Protein AF-A0A7V9B3R9-F1 (afdb_monomer_lite)

Structure (mmCIF, N/CA/C/O backbone):
data_AF-A0A7V9B3R9-F1
#
_entry.id   AF-A0A7V9B3R9-F1
#
loop_
_atom_site.group_PDB
_atom_site.id
_atom_site.type_symbol
_atom_site.label_atom_id
_atom_site.label_alt_id
_atom_site.label_comp_id
_atom_site.label_asym_id
_atom_site.label_entity_id
_atom_site.label_seq_id
_atom_site.pdbx_PDB_ins_code
_atom_site.Cartn_x
_atom_site.Cartn_y
_atom_site.Cartn_z
_atom_site.occupancy
_atom_site.B_iso_or_equiv
_atom_site.auth_seq_id
_atom_site.auth_comp_id
_atom_site.auth_asym_id
_atom_site.auth_atom_id
_atom_site.pdbx_PDB_model_num
ATOM 1 N N . MET A 1 1 ? -3.502 12.684 9.819 1.00 47.72 1 MET A N 1
ATOM 2 C CA . MET A 1 1 ? -2.408 13.347 10.569 1.00 47.72 1 MET A CA 1
ATOM 3 C C . MET A 1 1 ? -1.137 12.644 10.124 1.00 47.72 1 MET A C 1
ATOM 5 O O . MET A 1 1 ? -1.211 11.436 9.982 1.00 47.72 1 MET A O 1
ATOM 9 N N . ALA A 1 2 ? -0.052 13.354 9.804 1.00 56.66 2 ALA A N 1
ATOM 10 C CA . ALA A 1 2 ? 1.151 12.732 9.232 1.00 56.66 2 ALA A CA 1
ATOM 11 C C . ALA A 1 2 ? 1.818 11.740 10.208 1.00 56.66 2 ALA A C 1
ATOM 13 O O . ALA A 1 2 ? 1.675 11.899 11.423 1.00 56.66 2 ALA A O 1
ATOM 14 N N . LEU A 1 3 ? 2.555 10.756 9.675 1.00 61.78 3 LEU A N 1
ATOM 15 C CA . LEU A 1 3 ? 3.349 9.799 10.460 1.00 61.78 3 LEU A CA 1
ATOM 16 C C . LEU A 1 3 ? 4.265 10.516 11.476 1.00 61.78 3 LEU A C 1
ATOM 18 O O . LEU A 1 3 ? 4.747 11.621 11.187 1.00 61.78 3 LEU A O 1
ATOM 22 N N . PRO A 1 4 ? 4.566 9.892 12.635 1.00 78.06 4 PRO A N 1
ATOM 23 C CA . PRO A 1 4 ? 5.594 10.384 13.546 1.00 78.06 4 PRO A CA 1
ATOM 24 C C . PRO A 1 4 ? 6.910 10.659 12.805 1.00 78.06 4 PRO A C 1
ATOM 26 O O . PRO A 1 4 ? 7.297 9.935 11.888 1.00 78.06 4 PRO A O 1
ATOM 29 N N . LEU A 1 5 ? 7.614 11.724 13.197 1.00 68.38 5 LEU A N 1
ATOM 30 C CA . LEU A 1 5 ? 8.756 12.247 12.437 1.00 68.38 5 LEU A CA 1
ATOM 31 C C . LEU A 1 5 ? 9.911 11.235 12.289 1.00 68.38 5 LEU A C 1
ATOM 33 O O . LEU A 1 5 ? 10.641 11.270 11.298 1.00 68.38 5 LEU A O 1
ATOM 37 N N . ASP A 1 6 ? 10.072 10.342 13.266 1.00 67.81 6 ASP A N 1
ATOM 38 C CA . ASP A 1 6 ? 11.090 9.289 13.255 1.00 67.81 6 ASP A CA 1
ATOM 39 C C . ASP A 1 6 ? 10.732 8.157 12.280 1.00 67.81 6 ASP A C 1
ATOM 41 O O . ASP A 1 6 ? 11.595 7.708 11.520 1.00 67.81 6 ASP A O 1
ATOM 45 N N . ASP A 1 7 ? 9.452 7.785 12.202 1.00 68.94 7 ASP A N 1
ATOM 46 C CA . ASP A 1 7 ? 8.945 6.803 11.238 1.00 68.94 7 ASP A CA 1
ATOM 47 C C . ASP A 1 7 ? 9.015 7.354 9.813 1.00 68.94 7 ASP A C 1
ATOM 49 O O . ASP A 1 7 ? 9.443 6.657 8.892 1.00 68.94 7 ASP A O 1
ATOM 53 N N . LEU A 1 8 ? 8.702 8.643 9.638 1.00 68.00 8 LE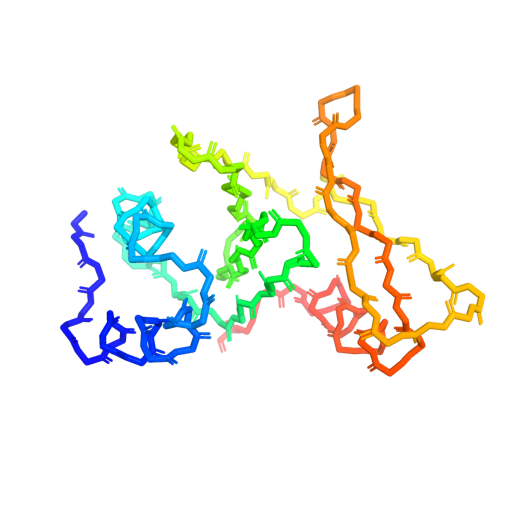U A N 1
ATOM 54 C CA . LEU A 1 8 ? 8.859 9.336 8.362 1.00 68.00 8 LEU A CA 1
ATOM 55 C C . LEU A 1 8 ? 10.324 9.348 7.906 1.00 68.00 8 LEU A C 1
ATOM 57 O O . LEU A 1 8 ? 10.609 9.084 6.743 1.00 68.00 8 LEU A O 1
ATOM 61 N N . ARG A 1 9 ? 11.279 9.607 8.805 1.00 64.94 9 ARG A N 1
ATOM 62 C CA . ARG A 1 9 ? 12.712 9.568 8.464 1.00 64.94 9 ARG A CA 1
ATOM 63 C C . ARG A 1 9 ? 13.190 8.165 8.115 1.00 64.94 9 ARG A C 1
ATOM 65 O O . ARG A 1 9 ? 13.978 8.019 7.183 1.00 64.94 9 ARG A O 1
ATOM 72 N N . ALA A 1 10 ? 12.727 7.142 8.829 1.00 67.50 10 ALA A N 1
ATOM 73 C CA . ALA A 1 10 ? 13.046 5.751 8.518 1.00 67.50 10 ALA A CA 1
ATOM 74 C C . ALA A 1 10 ? 12.458 5.322 7.164 1.00 67.50 10 ALA A C 1
ATOM 76 O O . ALA A 1 10 ? 13.112 4.606 6.400 1.00 67.50 10 ALA A O 1
ATOM 77 N N . LEU A 1 11 ? 11.251 5.799 6.852 1.00 63.25 11 LEU A N 1
ATOM 78 C CA . LEU A 1 11 ? 10.587 5.609 5.570 1.00 63.25 11 LEU A CA 1
ATOM 79 C C . LEU A 1 11 ? 11.364 6.293 4.440 1.00 63.25 11 LEU A C 1
ATOM 81 O O . LEU A 1 11 ? 11.744 5.633 3.478 1.00 63.25 11 LEU A O 1
ATOM 85 N N . VAL A 1 12 ? 11.692 7.577 4.595 1.00 63.16 12 VAL A N 1
ATOM 86 C CA . VAL A 1 12 ? 12.501 8.341 3.634 1.00 63.16 12 VAL A CA 1
ATOM 87 C C . VAL A 1 12 ? 13.870 7.692 3.428 1.00 63.16 12 VAL A C 1
ATOM 89 O O . VAL A 1 12 ? 14.294 7.519 2.295 1.00 63.16 12 VAL A O 1
ATOM 92 N N . ALA A 1 13 ? 14.550 7.240 4.484 1.00 59.72 13 ALA A N 1
ATOM 93 C CA . ALA A 1 13 ? 15.847 6.572 4.357 1.00 59.72 13 ALA A CA 1
ATOM 94 C C . ALA A 1 13 ? 15.765 5.238 3.590 1.00 59.72 13 ALA A C 1
ATOM 96 O O . ALA A 1 13 ? 16.684 4.903 2.842 1.00 59.72 13 ALA A O 1
ATOM 97 N N . ARG A 1 14 ? 14.665 4.486 3.739 1.00 62.22 14 ARG A N 1
ATOM 98 C CA . ARG A 1 14 ? 14.394 3.265 2.958 1.00 62.22 14 ARG A CA 1
ATOM 99 C C . ARG A 1 14 ? 14.023 3.567 1.505 1.00 62.22 14 ARG A C 1
ATOM 101 O O . ARG A 1 14 ? 14.374 2.791 0.621 1.00 62.22 14 ARG A O 1
ATOM 108 N N . LEU A 1 15 ? 13.347 4.689 1.270 1.00 60.94 15 LEU A N 1
ATOM 109 C CA . LEU A 1 15 ? 12.910 5.152 -0.048 1.00 60.94 15 LEU A CA 1
ATOM 110 C C . LEU A 1 15 ? 13.948 6.028 -0.766 1.00 60.94 15 LEU A C 1
ATOM 112 O O . LEU A 1 15 ? 13.758 6.336 -1.937 1.00 60.94 15 LEU A O 1
ATOM 116 N N . ALA A 1 16 ? 15.057 6.396 -0.119 1.00 49.81 16 ALA A N 1
ATOM 117 C CA . ALA A 1 16 ? 16.055 7.338 -0.633 1.00 49.81 16 ALA A CA 1
ATOM 118 C C . ALA A 1 16 ? 16.652 6.996 -2.019 1.00 49.81 16 ALA A C 1
ATOM 120 O O . ALA A 1 16 ? 16.998 7.926 -2.746 1.00 49.81 16 ALA A O 1
ATOM 121 N N . PRO A 1 17 ? 16.754 5.725 -2.463 1.00 56.84 17 PRO A N 1
ATOM 122 C CA . PRO A 1 17 ? 17.145 5.440 -3.844 1.00 56.84 17 PRO A CA 1
ATOM 123 C C . PRO A 1 17 ? 16.024 5.664 -4.879 1.00 56.84 17 PRO A C 1
ATOM 125 O O . PRO A 1 17 ? 16.315 5.617 -6.071 1.00 56.84 17 PRO A O 1
ATOM 128 N N . LYS A 1 18 ? 14.755 5.831 -4.461 1.00 57.69 18 LYS A N 1
ATOM 129 C CA . LYS A 1 18 ? 13.566 5.702 -5.329 1.00 57.69 18 LYS A CA 1
ATOM 130 C C . LYS A 1 18 ? 12.410 6.699 -5.124 1.00 57.69 18 LYS A C 1
ATOM 132 O O . LYS A 1 18 ? 11.529 6.715 -5.973 1.00 57.69 18 LYS A O 1
ATOM 137 N N . GLY A 1 19 ? 12.412 7.577 -4.114 1.00 55.91 19 GLY A N 1
ATOM 138 C CA . GLY A 1 19 ? 11.569 8.784 -4.149 1.00 55.91 19 GLY A CA 1
ATOM 139 C C . GLY A 1 19 ? 11.014 9.295 -2.817 1.00 55.91 19 GLY A C 1
ATOM 140 O O . GLY A 1 19 ? 10.165 8.659 -2.196 1.00 55.91 19 GLY A O 1
ATOM 141 N N . ASP A 1 20 ? 11.390 10.529 -2.468 1.00 66.38 20 ASP A N 1
ATOM 142 C CA . ASP A 1 20 ? 10.864 11.291 -1.322 1.00 66.38 20 ASP A CA 1
ATOM 143 C C . ASP A 1 20 ? 9.340 11.518 -1.399 1.00 66.38 20 ASP A C 1
ATOM 145 O O . ASP A 1 20 ? 8.648 11.506 -0.385 1.00 66.38 20 ASP A O 1
ATOM 149 N N . ARG A 1 21 ? 8.782 11.643 -2.611 1.00 76.94 21 ARG A N 1
ATOM 150 C CA . ARG A 1 21 ? 7.344 11.902 -2.817 1.00 76.94 21 ARG A CA 1
ATOM 151 C C . ARG A 1 21 ? 6.440 10.743 -2.405 1.00 76.94 21 ARG A C 1
ATOM 153 O O . ARG A 1 21 ? 5.313 10.976 -1.978 1.00 76.94 21 ARG A O 1
ATOM 160 N N . ALA A 1 22 ? 6.916 9.504 -2.522 1.00 82.50 22 ALA A N 1
ATOM 161 C CA . ALA A 1 22 ? 6.135 8.346 -2.102 1.00 82.50 22 ALA A CA 1
ATOM 162 C C . ALA A 1 22 ? 6.025 8.277 -0.571 1.00 82.50 22 ALA A C 1
ATOM 164 O O . ALA A 1 22 ? 4.977 7.903 -0.049 1.00 82.50 22 ALA A O 1
ATOM 165 N N . ALA A 1 23 ? 7.067 8.711 0.151 1.00 83.19 23 ALA A N 1
ATOM 166 C CA . ALA A 1 23 ? 7.036 8.814 1.608 1.00 83.19 23 ALA A CA 1
ATOM 167 C C . ALA A 1 23 ? 5.948 9.793 2.072 1.00 83.19 23 ALA A C 1
ATOM 169 O O . ALA A 1 23 ? 5.162 9.472 2.965 1.00 83.19 23 ALA A O 1
ATOM 170 N N . ASP A 1 24 ? 5.868 10.955 1.418 1.00 86.00 24 ASP A N 1
ATOM 171 C CA . ASP A 1 24 ? 4.849 11.967 1.698 1.00 86.00 24 ASP A CA 1
ATOM 172 C C . ASP A 1 24 ? 3.438 11.445 1.398 1.00 86.00 24 ASP A C 1
ATOM 174 O O . ASP A 1 24 ? 2.525 11.630 2.204 1.00 86.00 24 ASP A O 1
ATOM 178 N N . ALA A 1 25 ? 3.258 10.745 0.272 1.00 89.62 25 ALA A N 1
ATOM 179 C CA . ALA A 1 25 ? 1.974 10.164 -0.112 1.00 89.62 25 ALA A CA 1
ATOM 180 C C . ALA A 1 25 ? 1.490 9.097 0.884 1.00 89.62 25 ALA A C 1
ATOM 182 O O . ALA A 1 25 ? 0.323 9.113 1.274 1.00 89.62 25 ALA A O 1
ATOM 183 N N . VAL A 1 26 ? 2.381 8.206 1.336 1.00 89.38 26 VAL A N 1
ATOM 184 C CA . VAL A 1 26 ? 2.066 7.221 2.385 1.00 89.38 26 VAL A CA 1
ATOM 185 C C . VAL A 1 26 ? 1.725 7.937 3.691 1.00 89.38 26 VAL A C 1
ATOM 187 O O . VAL A 1 26 ? 0.675 7.680 4.270 1.00 89.38 26 VAL A O 1
ATOM 190 N N . SER A 1 27 ? 2.563 8.880 4.128 1.00 88.88 27 SER A N 1
ATOM 191 C CA . SER A 1 27 ? 2.362 9.625 5.377 1.00 88.88 27 SER A CA 1
ATOM 192 C C . SER A 1 27 ? 1.037 10.394 5.409 1.00 88.88 27 SER A C 1
ATOM 194 O O . SER A 1 27 ? 0.381 10.463 6.447 1.00 88.88 27 SER A O 1
ATOM 196 N N . ALA A 1 28 ? 0.612 10.945 4.271 1.00 90.38 28 ALA A N 1
ATOM 197 C CA . ALA A 1 28 ? -0.665 11.640 4.148 1.00 90.38 28 ALA A CA 1
ATOM 198 C C . ALA A 1 28 ? -1.884 10.699 4.191 1.00 90.38 28 ALA A C 1
ATOM 200 O O . ALA A 1 28 ? -2.974 11.148 4.550 1.00 90.38 28 ALA 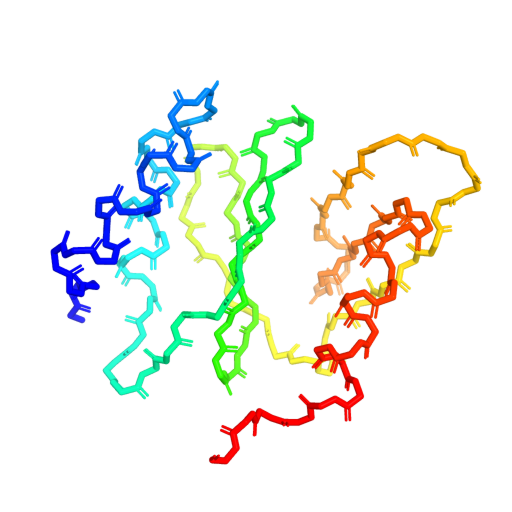A O 1
ATOM 201 N N . ALA A 1 29 ? -1.712 9.429 3.816 1.00 92.31 29 ALA A N 1
ATOM 202 C CA . ALA A 1 29 ? -2.790 8.449 3.689 1.00 92.31 29 ALA A CA 1
ATOM 203 C C . ALA A 1 29 ? -2.945 7.505 4.891 1.00 92.31 29 ALA A C 1
ATOM 205 O O . ALA A 1 29 ? -3.995 6.873 5.026 1.00 92.31 29 ALA A O 1
ATOM 206 N N . VAL A 1 30 ? -1.935 7.409 5.759 1.00 91.75 30 VAL A N 1
ATOM 207 C CA . VAL A 1 30 ? -2.053 6.702 7.041 1.00 91.75 30 VAL A CA 1
ATOM 208 C C . VAL A 1 30 ? -3.013 7.472 7.953 1.00 91.75 30 VAL A C 1
ATOM 210 O O . VAL A 1 30 ? -2.868 8.677 8.190 1.00 91.75 30 VAL A O 1
ATOM 213 N N . GLU A 1 31 ? -4.042 6.780 8.431 1.00 90.12 31 GLU A N 1
ATOM 214 C CA . GLU A 1 31 ? -5.068 7.340 9.302 1.00 90.12 31 GLU A CA 1
ATOM 215 C C . GLU A 1 31 ? -4.615 7.414 10.765 1.00 90.12 31 GLU A C 1
ATOM 217 O O . GLU A 1 31 ? -3.614 6.841 11.190 1.00 90.12 31 GLU A O 1
ATOM 222 N N . GLU A 1 32 ? -5.370 8.148 11.579 1.00 87.44 32 GLU A N 1
ATOM 223 C CA . GLU A 1 32 ? -5.084 8.228 13.007 1.00 87.44 32 GLU A CA 1
ATOM 224 C C . GLU A 1 32 ? -5.249 6.855 13.687 1.00 87.44 32 GLU A C 1
ATOM 226 O O . GLU A 1 32 ? -6.259 6.157 13.524 1.00 87.44 32 GLU A O 1
ATOM 231 N N . GLY A 1 33 ? -4.224 6.464 14.449 1.00 87.75 33 GLY A N 1
ATOM 232 C CA . GLY A 1 33 ? -4.145 5.160 15.108 1.00 87.75 33 GLY A CA 1
ATOM 233 C C . GLY A 1 33 ? -3.918 3.981 14.158 1.00 87.75 33 GLY A C 1
ATOM 234 O O . GLY A 1 33 ? -4.093 2.845 14.589 1.00 87.75 33 GLY A O 1
ATOM 235 N N . GLU A 1 34 ? -3.611 4.232 12.885 1.00 88.12 34 GLU A N 1
ATOM 236 C CA . GLU A 1 34 ? -3.148 3.218 11.937 1.00 88.12 34 GLU A CA 1
ATOM 237 C C . GLU A 1 34 ? -1.616 3.110 12.029 1.00 88.12 34 GLU A C 1
ATOM 239 O O . GLU A 1 34 ? -0.904 4.116 12.036 1.00 88.12 34 GLU A O 1
ATOM 244 N N . GLU A 1 35 ? -1.107 1.887 12.143 1.00 87.31 35 GLU A N 1
ATOM 245 C CA . GLU A 1 35 ? 0.313 1.592 12.338 1.00 87.31 35 GLU A CA 1
ATOM 246 C C . GLU A 1 35 ? 0.932 1.101 11.028 1.00 87.31 35 GLU A C 1
ATOM 248 O O . GLU A 1 35 ? 0.480 0.114 10.450 1.00 87.31 35 GLU A O 1
ATOM 253 N N . LEU A 1 36 ? 1.997 1.757 10.559 1.00 87.75 36 LEU A N 1
ATOM 254 C CA . LEU A 1 36 ? 2.765 1.303 9.400 1.00 87.75 36 LEU A CA 1
ATOM 255 C C . LEU A 1 36 ? 3.712 0.160 9.800 1.00 87.75 36 LEU A C 1
ATOM 257 O O . LEU A 1 36 ? 4.554 0.335 10.677 1.00 87.75 36 LEU A O 1
ATOM 261 N N . ARG A 1 37 ? 3.623 -0.990 9.123 1.00 85.81 37 ARG A N 1
ATOM 262 C CA . ARG A 1 37 ? 4.341 -2.222 9.504 1.00 85.81 37 ARG A CA 1
ATOM 263 C C . ARG A 1 37 ? 5.455 -2.619 8.557 1.00 85.81 37 ARG A C 1
ATOM 265 O O . ARG A 1 37 ? 6.527 -3.025 8.995 1.00 85.81 37 ARG A O 1
ATOM 272 N N . GLU A 1 38 ? 5.203 -2.525 7.260 1.00 85.25 38 GLU A N 1
ATOM 273 C CA . GLU A 1 38 ? 6.144 -2.958 6.228 1.00 85.25 38 GLU A CA 1
ATOM 274 C C . GLU A 1 38 ? 6.007 -2.047 5.012 1.00 85.25 38 GLU A C 1
ATOM 276 O O . GLU A 1 38 ? 4.918 -1.560 4.708 1.00 85.25 38 GLU A O 1
ATOM 281 N N . VAL A 1 39 ? 7.109 -1.825 4.300 1.00 86.75 39 VAL A N 1
ATOM 282 C CA . VAL A 1 39 ? 7.101 -1.078 3.042 1.00 86.75 39 VAL A CA 1
ATOM 283 C C . VAL A 1 39 ? 7.917 -1.831 2.014 1.00 86.75 39 VAL A C 1
ATOM 285 O O . VAL A 1 39 ? 9.097 -2.116 2.222 1.00 86.75 39 VAL A O 1
ATOM 288 N N . LEU A 1 40 ? 7.278 -2.124 0.890 1.00 85.38 40 LEU A N 1
ATOM 289 C CA . LEU A 1 40 ? 7.907 -2.687 -0.288 1.00 85.38 40 LEU A CA 1
ATOM 290 C C . LEU A 1 40 ? 8.024 -1.623 -1.366 1.00 85.38 40 LEU A C 1
ATOM 292 O O . LEU A 1 40 ? 7.155 -0.767 -1.518 1.00 85.38 40 LEU A O 1
ATOM 296 N N . VAL A 1 41 ? 9.114 -1.712 -2.116 1.00 83.88 41 VAL A N 1
ATOM 297 C CA . VAL A 1 41 ? 9.388 -0.832 -3.242 1.00 83.88 41 VAL A CA 1
ATOM 298 C C . VAL A 1 41 ? 9.687 -1.702 -4.443 1.00 83.88 41 VAL A C 1
ATOM 300 O O . VAL A 1 41 ? 10.580 -2.553 -4.399 1.00 83.88 41 VAL A O 1
ATOM 303 N N . ASP A 1 42 ? 8.934 -1.466 -5.498 1.00 78.62 42 ASP A N 1
ATOM 304 C CA . ASP A 1 42 ? 9.077 -2.104 -6.790 1.00 78.62 42 ASP A CA 1
ATOM 305 C C . ASP A 1 42 ? 10.391 -1.677 -7.473 1.00 78.62 42 ASP A C 1
ATOM 307 O O . ASP A 1 42 ? 11.005 -0.647 -7.147 1.00 78.62 42 ASP A O 1
ATOM 311 N N . VAL A 1 43 ? 10.856 -2.465 -8.442 1.00 72.38 43 VAL A N 1
ATOM 312 C CA . VAL A 1 43 ? 11.883 -2.062 -9.406 1.00 72.38 43 VAL A CA 1
ATOM 313 C C . VAL A 1 43 ? 11.524 -0.752 -10.102 1.00 72.38 43 VAL A C 1
ATOM 315 O O . VAL A 1 43 ? 12.403 0.113 -10.167 1.00 72.38 43 VAL A O 1
ATOM 318 N N . ASP A 1 44 ? 10.254 -0.562 -10.452 1.00 75.88 44 ASP A N 1
ATOM 319 C CA . ASP A 1 44 ? 9.757 0.620 -11.166 1.00 75.88 44 ASP A CA 1
ATOM 320 C C . ASP A 1 44 ? 9.491 1.831 -10.251 1.00 75.88 44 ASP A C 1
ATOM 322 O O . ASP A 1 44 ? 9.160 2.921 -10.715 1.00 75.88 44 ASP A O 1
ATOM 326 N N . GLY A 1 45 ? 9.721 1.678 -8.941 1.00 78.06 45 GLY A N 1
ATOM 327 C CA . GLY A 1 45 ? 9.569 2.749 -7.952 1.00 78.06 45 GLY A CA 1
ATOM 328 C C . GLY A 1 45 ? 8.156 2.885 -7.388 1.00 78.06 45 GLY A C 1
ATOM 329 O O . GLY A 1 45 ? 7.915 3.775 -6.575 1.00 78.06 45 GLY A O 1
ATOM 330 N N . GLU A 1 46 ? 7.245 1.992 -7.770 1.00 85.69 46 GLU A N 1
ATOM 331 C CA . GLU A 1 46 ? 5.956 1.815 -7.106 1.00 85.69 46 GLU A CA 1
ATOM 332 C C . GLU A 1 46 ? 6.171 1.386 -5.649 1.00 85.69 46 GLU A C 1
ATOM 334 O O . GLU A 1 46 ? 7.075 0.611 -5.329 1.00 85.69 46 GLU A O 1
ATOM 339 N N . VAL A 1 47 ? 5.362 1.921 -4.737 1.00 89.19 47 VAL A N 1
ATOM 340 C CA . VAL A 1 47 ? 5.476 1.639 -3.303 1.00 89.19 47 VAL A CA 1
ATOM 341 C C . VAL A 1 47 ? 4.217 0.947 -2.815 1.00 89.19 47 VAL A C 1
ATOM 343 O O . VAL A 1 47 ? 3.104 1.398 -3.079 1.00 89.19 47 VAL A O 1
ATOM 346 N N . VAL A 1 48 ? 4.399 -0.124 -2.046 1.00 90.56 48 VAL A N 1
ATOM 347 C CA . VAL A 1 48 ? 3.328 -0.772 -1.288 1.00 90.56 48 VAL A CA 1
ATOM 348 C C . VAL A 1 48 ? 3.657 -0.666 0.194 1.00 90.56 48 VAL A C 1
ATOM 350 O O . VAL A 1 48 ? 4.603 -1.286 0.674 1.00 90.56 48 VAL A O 1
ATOM 353 N N . ALA A 1 49 ? 2.872 0.113 0.926 1.00 91.12 49 ALA A N 1
ATOM 354 C CA . ALA A 1 49 ? 2.961 0.239 2.373 1.00 91.12 49 ALA A CA 1
ATOM 355 C C . ALA A 1 49 ? 1.865 -0.604 3.035 1.00 91.12 49 ALA A C 1
ATOM 357 O O . ALA A 1 49 ? 0.685 -0.433 2.747 1.00 91.12 49 ALA A O 1
ATOM 358 N N . PHE A 1 50 ? 2.244 -1.515 3.924 1.00 90.25 50 PHE A N 1
ATOM 359 C CA . PHE A 1 50 ? 1.321 -2.350 4.688 1.00 90.25 50 PHE A CA 1
ATOM 360 C C . PHE A 1 50 ? 1.149 -1.765 6.079 1.00 90.25 50 PHE A C 1
ATOM 362 O O . PHE A 1 50 ? 2.134 -1.573 6.797 1.00 90.25 50 PHE A O 1
ATOM 369 N N . THR A 1 51 ? -0.095 -1.510 6.461 1.00 90.62 51 THR A N 1
ATOM 370 C CA . THR A 1 51 ? -0.434 -1.028 7.798 1.00 90.62 51 THR A CA 1
ATOM 371 C C . THR A 1 51 ? -0.959 -2.161 8.676 1.00 90.62 51 THR A C 1
ATOM 373 O O . THR A 1 51 ? -0.735 -3.337 8.386 1.00 90.62 51 THR A O 1
ATOM 376 N N . ASP A 1 52 ? -1.635 -1.835 9.771 1.00 88.69 52 ASP A N 1
ATOM 377 C CA . ASP A 1 52 ? -2.464 -2.752 10.540 1.00 88.69 52 ASP A CA 1
ATOM 378 C C . ASP A 1 52 ? -3.892 -2.898 10.006 1.00 88.69 52 ASP A C 1
ATOM 380 O O . ASP A 1 52 ? -4.665 -3.699 10.522 1.00 88.69 52 ASP A O 1
ATOM 384 N N . ARG A 1 53 ? -4.280 -2.154 8.972 1.00 90.25 53 ARG A N 1
ATOM 385 C CA . ARG A 1 53 ? -5.670 -2.152 8.488 1.00 90.25 53 ARG A CA 1
ATOM 386 C C . ARG A 1 53 ? -5.793 -2.461 7.008 1.00 90.25 53 ARG A C 1
ATOM 388 O O . ARG A 1 53 ? -6.802 -3.029 6.591 1.00 90.25 53 ARG A O 1
ATOM 395 N N . ARG A 1 54 ? -4.810 -2.053 6.209 1.00 92.81 54 ARG A N 1
ATOM 396 C CA . ARG A 1 54 ? -4.864 -2.112 4.748 1.00 92.81 54 ARG A CA 1
ATOM 397 C C . ARG A 1 54 ? -3.471 -2.060 4.129 1.00 92.81 54 ARG A C 1
ATOM 399 O O . ARG A 1 54 ? -2.468 -1.815 4.797 1.00 92.81 54 ARG A O 1
ATOM 406 N N . ALA A 1 55 ? -3.414 -2.271 2.822 1.00 92.00 55 ALA A N 1
ATOM 407 C CA . ALA A 1 55 ? -2.272 -1.861 2.021 1.00 92.00 55 ALA A CA 1
ATOM 408 C C . ALA A 1 55 ? -2.547 -0.504 1.366 1.00 92.00 55 ALA A C 1
ATOM 410 O O . ALA A 1 55 ? -3.670 -0.211 0.954 1.00 92.00 55 ALA A O 1
ATOM 411 N N . LEU A 1 56 ? -1.509 0.311 1.252 1.00 94.19 56 LEU A N 1
ATOM 412 C CA . LEU A 1 56 ? -1.481 1.559 0.510 1.00 94.19 56 LEU A CA 1
ATOM 413 C C . LEU A 1 56 ? -0.558 1.361 -0.689 1.00 94.19 56 LEU A C 1
ATOM 415 O O . LEU A 1 56 ? 0.630 1.094 -0.519 1.00 94.19 56 LEU A O 1
ATOM 419 N N . PHE A 1 57 ? -1.102 1.489 -1.891 1.00 93.44 57 PHE A N 1
ATOM 420 C CA . PHE A 1 57 ? -0.338 1.479 -3.130 1.00 93.44 57 PHE A CA 1
ATOM 421 C C . PHE A 1 57 ? -0.078 2.910 -3.590 1.00 93.44 57 PHE A C 1
ATOM 423 O O . PHE A 1 57 ? -1.000 3.725 -3.630 1.00 93.44 57 PHE A O 1
ATOM 430 N N . VAL A 1 58 ? 1.162 3.215 -3.955 1.00 92.50 58 VAL A N 1
ATOM 431 C CA . VAL A 1 58 ? 1.571 4.518 -4.476 1.00 92.50 58 VAL A CA 1
ATOM 432 C C . VAL A 1 58 ? 2.300 4.297 -5.792 1.00 92.50 58 VAL A C 1
ATOM 434 O O . VAL A 1 58 ? 3.447 3.849 -5.808 1.00 92.50 58 VAL A O 1
ATOM 437 N N . ALA A 1 59 ? 1.631 4.631 -6.893 1.00 88.81 59 ALA A N 1
ATOM 438 C CA . ALA A 1 59 ? 2.286 4.716 -8.190 1.00 88.81 59 ALA A CA 1
ATOM 439 C C . ALA A 1 59 ? 3.211 5.950 -8.248 1.00 88.81 59 ALA A C 1
ATOM 441 O O . ALA A 1 59 ? 2.962 6.930 -7.533 1.00 88.81 59 ALA A O 1
ATOM 442 N N . PRO A 1 60 ? 4.252 5.948 -9.104 1.00 82.06 60 PRO A N 1
ATOM 443 C CA . PRO A 1 60 ? 5.100 7.109 -9.329 1.00 82.06 60 PRO A CA 1
ATOM 444 C C . PRO A 1 60 ? 4.278 8.383 -9.547 1.00 82.06 60 PRO A C 1
ATOM 446 O O . PRO A 1 60 ? 3.320 8.402 -10.323 1.00 82.06 60 PRO A O 1
ATOM 449 N N . ASP A 1 61 ? 4.634 9.437 -8.810 1.00 80.31 61 ASP A N 1
ATOM 450 C CA . ASP A 1 61 ? 3.990 10.758 -8.855 1.00 80.31 61 ASP A CA 1
ATOM 451 C C . ASP A 1 61 ? 2.457 10.757 -8.640 1.00 80.31 61 ASP A C 1
ATOM 453 O O . ASP A 1 61 ? 1.769 11.706 -9.020 1.00 80.31 61 ASP A O 1
ATOM 457 N N . SER A 1 62 ? 1.912 9.718 -8.000 1.00 86.12 62 SER A N 1
ATOM 458 C CA . SER A 1 62 ? 0.480 9.574 -7.718 1.00 86.12 62 SER A CA 1
ATOM 459 C C . SER A 1 62 ? 0.175 9.627 -6.219 1.00 86.12 62 SER A C 1
ATOM 461 O O . SER A 1 62 ? 1.043 9.417 -5.373 1.00 86.12 62 SER A O 1
ATOM 463 N N . ALA A 1 63 ? -1.082 9.917 -5.875 1.00 90.25 63 ALA A N 1
ATOM 464 C CA . ALA A 1 63 ? -1.560 9.798 -4.500 1.00 90.25 63 ALA A CA 1
ATOM 465 C C . ALA A 1 63 ? -1.653 8.322 -4.080 1.00 90.25 63 ALA A C 1
ATOM 467 O O . ALA A 1 63 ? -1.809 7.436 -4.921 1.00 90.25 63 ALA A O 1
ATOM 468 N N . ALA A 1 64 ? -1.601 8.067 -2.772 1.00 93.00 64 ALA A N 1
ATOM 469 C CA . ALA A 1 64 ? -1.773 6.723 -2.245 1.00 93.00 64 ALA A CA 1
ATOM 470 C C . ALA A 1 64 ? -3.220 6.233 -2.400 1.00 93.00 64 ALA A C 1
ATOM 472 O O . ALA A 1 64 ? -4.174 6.960 -2.115 1.00 93.00 64 ALA A O 1
ATOM 473 N N . GLN A 1 65 ? -3.372 4.973 -2.79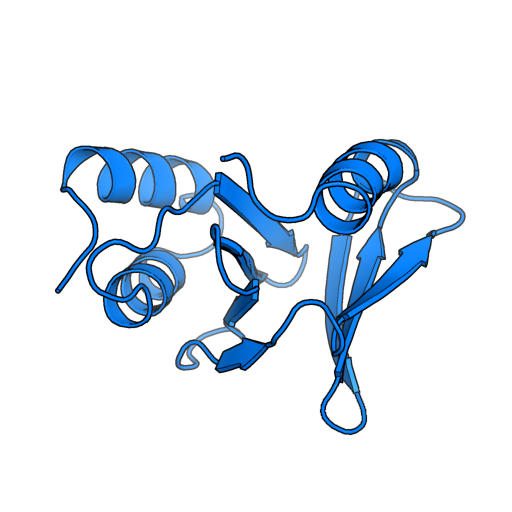9 1.00 95.25 65 GLN A N 1
ATOM 474 C CA . GLN A 1 65 ? -4.649 4.281 -2.910 1.00 95.25 65 GLN A CA 1
ATOM 475 C C . GLN A 1 65 ? -4.711 3.119 -1.914 1.00 95.25 65 GLN A C 1
ATOM 477 O O . GLN A 1 65 ? -3.811 2.284 -1.866 1.00 95.25 65 GLN A O 1
ATOM 482 N N . GLY A 1 66 ? -5.782 3.066 -1.118 1.00 94.25 66 GLY A N 1
ATOM 483 C CA . GLY A 1 66 ? -5.974 2.045 -0.087 1.00 94.25 66 GLY A CA 1
ATOM 484 C C . GLY A 1 66 ? -6.706 0.798 -0.580 1.00 94.25 66 GLY A C 1
ATOM 485 O O . GLY A 1 66 ? -7.695 0.898 -1.305 1.00 94.25 66 GLY A O 1
ATOM 486 N N . PHE A 1 67 ? -6.252 -0.369 -0.123 1.00 93.69 67 PHE A N 1
ATOM 487 C CA . PHE A 1 67 ? -6.822 -1.682 -0.422 1.00 93.69 67 PHE A CA 1
ATOM 488 C C . PHE A 1 67 ? -6.953 -2.512 0.855 1.00 93.69 67 PHE A C 1
ATOM 490 O O . PHE A 1 67 ? -5.965 -2.750 1.551 1.00 93.69 67 PHE A O 1
ATOM 497 N N . GLY A 1 68 ? -8.167 -2.984 1.149 1.00 91.75 68 GLY A N 1
ATOM 498 C CA . GLY A 1 68 ? -8.371 -4.006 2.177 1.00 91.75 68 GLY A CA 1
ATOM 499 C C . GLY A 1 68 ? -7.644 -5.301 1.809 1.00 91.75 68 GLY A C 1
ATOM 500 O O . GLY A 1 68 ? -7.444 -5.586 0.627 1.00 91.75 68 GLY A O 1
ATOM 501 N N . TYR A 1 69 ? -7.240 -6.091 2.806 1.00 88.38 69 TYR A N 1
ATOM 502 C CA . TYR A 1 69 ? -6.477 -7.326 2.570 1.00 88.38 69 TYR A CA 1
ATOM 503 C C . TYR A 1 69 ? -7.248 -8.386 1.767 1.00 88.38 69 TYR A C 1
ATOM 505 O O . TYR A 1 69 ? -6.638 -9.219 1.107 1.00 88.38 69 TYR A O 1
ATOM 513 N N . ASP A 1 70 ? -8.580 -8.328 1.761 1.00 87.75 70 ASP A N 1
ATOM 514 C CA . ASP A 1 70 ? -9.463 -9.160 0.935 1.00 87.75 70 ASP A CA 1
ATOM 515 C C . ASP A 1 70 ? -9.404 -8.820 -0.568 1.00 87.75 70 ASP A C 1
ATOM 517 O O . ASP A 1 70 ? -9.783 -9.630 -1.423 1.00 87.75 70 ASP A O 1
ATOM 521 N N . ALA A 1 71 ? -8.903 -7.628 -0.899 1.00 89.88 71 ALA A N 1
ATOM 522 C CA . ALA A 1 71 ? -8.722 -7.133 -2.258 1.00 89.88 71 ALA A CA 1
ATOM 523 C C . ALA A 1 71 ? -7.273 -7.258 -2.766 1.00 89.88 71 ALA A C 1
ATOM 525 O O . ALA A 1 71 ? -6.968 -6.741 -3.844 1.00 89.88 71 ALA A O 1
ATOM 526 N N . ILE A 1 72 ? -6.392 -7.939 -2.023 1.00 89.56 72 ILE A N 1
ATOM 527 C CA . ILE A 1 72 ? -4.993 -8.161 -2.410 1.00 89.56 72 ILE A CA 1
ATOM 528 C C . ILE A 1 72 ? -4.816 -9.584 -2.945 1.00 89.56 72 ILE A C 1
ATOM 530 O O . ILE A 1 72 ? -5.239 -10.556 -2.324 1.00 89.56 72 ILE A O 1
ATOM 534 N N . ASP A 1 73 ? -4.161 -9.704 -4.094 1.00 88.69 73 ASP A N 1
ATOM 535 C CA . ASP A 1 73 ? -3.725 -10.967 -4.684 1.00 88.69 73 ASP A CA 1
ATOM 536 C C . ASP A 1 73 ? -2.192 -11.017 -4.686 1.00 88.69 73 ASP A C 1
ATOM 538 O O . ASP A 1 73 ? -1.534 -10.139 -5.244 1.00 88.69 73 ASP A O 1
ATOM 542 N N . VAL A 1 74 ? -1.608 -12.035 -4.049 1.00 87.12 74 VAL A N 1
ATOM 543 C CA . VAL A 1 74 ? -0.150 -12.212 -3.982 1.00 87.12 74 VAL A CA 1
ATOM 544 C C . VAL A 1 74 ? 0.244 -13.422 -4.810 1.00 87.12 74 VAL A C 1
ATOM 546 O O . VAL A 1 74 ? -0.055 -14.569 -4.470 1.00 87.12 74 VAL A O 1
ATOM 549 N N . ARG A 1 75 ? 0.981 -13.169 -5.888 1.00 86.31 75 ARG A N 1
ATOM 550 C CA . ARG A 1 75 ? 1.454 -14.189 -6.819 1.00 86.31 75 ARG A CA 1
ATOM 551 C C . ARG A 1 75 ? 2.939 -14.429 -6.611 1.00 86.31 75 ARG A C 1
ATOM 553 O O . ARG A 1 75 ? 3.743 -13.518 -6.415 1.00 86.31 75 ARG A O 1
ATOM 560 N N . ARG A 1 76 ? 3.331 -15.698 -6.657 1.00 83.50 76 ARG A N 1
ATOM 561 C CA . ARG A 1 76 ? 4.741 -16.065 -6.557 1.00 83.50 76 ARG A CA 1
ATOM 562 C C . ARG A 1 76 ? 5.408 -15.951 -7.921 1.00 83.50 76 ARG A C 1
ATOM 564 O O . ARG A 1 76 ? 4.995 -16.613 -8.870 1.00 83.50 76 ARG A O 1
ATOM 571 N N . ARG A 1 77 ? 6.512 -15.213 -7.975 1.00 81.06 77 ARG A N 1
ATOM 572 C CA . ARG A 1 77 ? 7.407 -15.177 -9.127 1.00 81.06 77 ARG A CA 1
ATOM 573 C C . ARG A 1 77 ? 8.335 -16.395 -9.130 1.00 81.06 77 ARG A C 1
ATOM 575 O O . ARG A 1 77 ? 8.858 -16.798 -8.084 1.00 81.06 77 ARG A O 1
ATOM 582 N N . GLY A 1 78 ? 8.506 -16.993 -10.311 1.00 67.12 78 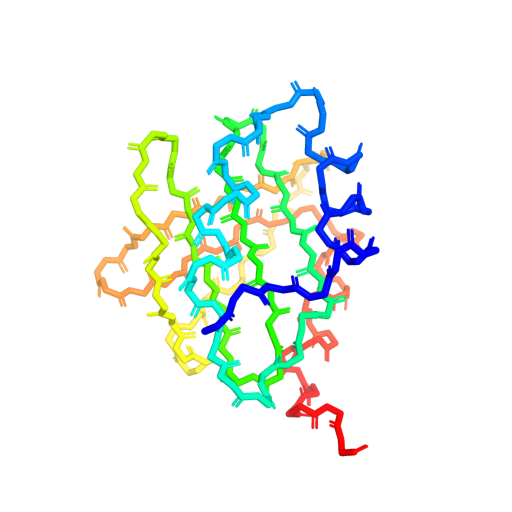GLY A N 1
ATOM 583 C CA . GLY A 1 78 ? 9.355 -18.169 -10.524 1.00 67.12 78 GLY A CA 1
ATOM 584 C C . GLY A 1 78 ? 10.830 -17.893 -10.230 1.00 67.12 78 GLY A C 1
ATOM 585 O O . GLY A 1 78 ? 11.419 -18.617 -9.431 1.00 67.12 78 GLY A O 1
ATOM 586 N N . ASP A 1 79 ? 11.367 -16.801 -10.786 1.00 67.25 79 ASP A N 1
ATOM 587 C CA . ASP A 1 79 ? 12.773 -16.385 -10.691 1.00 67.25 79 ASP A CA 1
ATOM 588 C C . ASP A 1 79 ? 12.898 -14.856 -10.543 1.00 67.25 79 ASP A C 1
ATOM 590 O O . ASP A 1 79 ? 12.085 -14.108 -11.081 1.00 67.25 79 ASP A O 1
ATOM 594 N N . GLY A 1 80 ? 13.924 -14.375 -9.831 1.00 64.56 80 GLY A N 1
ATOM 595 C CA . GLY A 1 80 ? 14.215 -12.942 -9.674 1.00 64.56 80 GLY A CA 1
ATOM 596 C C . GLY A 1 80 ? 14.390 -12.494 -8.221 1.00 64.56 80 GLY A C 1
ATOM 597 O O . GLY A 1 80 ? 14.152 -13.254 -7.284 1.00 64.56 80 GLY A O 1
ATOM 598 N N . LEU A 1 81 ? 14.838 -11.249 -8.042 1.00 66.38 81 LEU A N 1
ATOM 599 C CA . LEU A 1 81 ? 15.045 -10.609 -6.732 1.00 66.38 81 LEU A CA 1
ATOM 600 C C . LEU A 1 81 ? 14.090 -9.429 -6.491 1.00 66.38 81 LEU A C 1
ATOM 602 O O . LEU A 1 81 ? 14.248 -8.713 -5.506 1.00 66.38 81 LEU A O 1
ATOM 606 N N . SER A 1 82 ? 13.128 -9.215 -7.390 1.00 73.31 82 SER A N 1
ATOM 607 C CA . SER A 1 82 ? 12.220 -8.071 -7.366 1.00 73.31 82 SER A CA 1
ATOM 608 C C . SER A 1 82 ? 10.818 -8.417 -6.867 1.00 73.31 82 SER A C 1
ATOM 610 O O . SER A 1 82 ? 10.436 -9.586 -6.719 1.00 73.31 82 SER A O 1
ATOM 612 N N . VAL A 1 83 ? 10.089 -7.346 -6.581 1.00 79.44 83 VAL A N 1
ATOM 613 C CA . VAL A 1 83 ? 8.655 -7.300 -6.328 1.00 79.44 83 VAL A CA 1
ATOM 614 C C . VAL A 1 83 ? 8.078 -6.414 -7.413 1.00 79.44 83 VAL A C 1
ATOM 616 O O . VAL A 1 83 ? 8.635 -5.335 -7.585 1.00 79.44 83 VAL A O 1
ATOM 619 N N . ASP A 1 84 ? 7.003 -6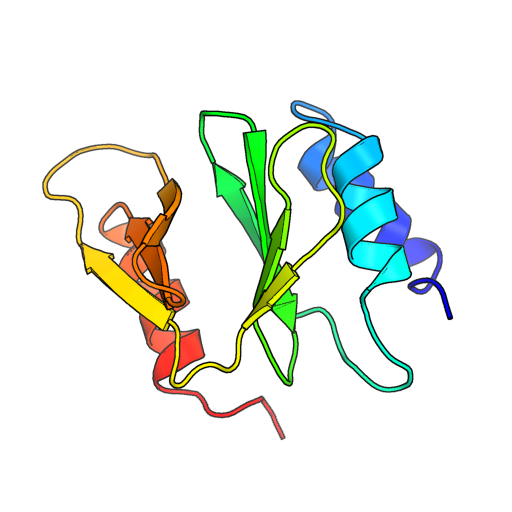.855 -8.062 1.00 85.94 84 ASP A N 1
ATOM 620 C CA . ASP A 1 84 ? 6.219 -6.012 -8.961 1.00 85.94 84 ASP A CA 1
ATOM 621 C C . ASP A 1 84 ? 4.808 -5.844 -8.378 1.00 85.94 84 ASP A C 1
ATOM 623 O O . ASP A 1 84 ? 4.230 -6.827 -7.898 1.00 85.94 84 ASP A O 1
ATOM 627 N N . ALA A 1 85 ? 4.247 -4.636 -8.373 1.00 87.94 85 ALA A N 1
ATOM 628 C CA . ALA A 1 85 ? 2.940 -4.369 -7.774 1.00 87.94 85 ALA A CA 1
ATOM 629 C C . ALA A 1 85 ? 2.066 -3.480 -8.660 1.00 87.94 85 ALA A C 1
ATOM 631 O O . ALA A 1 85 ? 2.443 -2.373 -8.995 1.00 87.94 85 ALA A O 1
ATOM 632 N N . MET A 1 86 ? 0.846 -3.913 -8.977 1.00 90.25 86 MET A N 1
ATOM 633 C CA . MET A 1 86 ? -0.051 -3.150 -9.852 1.00 90.25 86 MET A CA 1
ATOM 634 C C . MET A 1 86 ? -1.521 -3.299 -9.469 1.00 90.25 86 MET A C 1
ATOM 636 O O . MET A 1 86 ? -1.903 -4.188 -8.708 1.00 90.25 86 MET A O 1
ATOM 640 N N . VAL A 1 87 ? -2.374 -2.441 -10.031 1.00 90.38 87 VAL A N 1
ATOM 641 C CA . VAL A 1 87 ? -3.827 -2.508 -9.829 1.00 90.38 87 VAL A CA 1
ATOM 642 C C . VAL A 1 87 ? -4.496 -3.172 -11.032 1.00 90.38 87 VAL A C 1
ATOM 644 O O . VAL A 1 87 ? -4.563 -2.589 -12.113 1.00 90.38 87 VAL A O 1
ATOM 647 N N . GLU A 1 88 ? -5.061 -4.364 -10.836 1.00 90.94 88 GLU A N 1
ATOM 648 C CA . GLU A 1 88 ? -5.806 -5.107 -11.860 1.00 90.94 88 GLU A CA 1
ATOM 649 C C . GLU A 1 88 ? -7.266 -5.278 -11.429 1.00 90.94 88 GLU A C 1
ATOM 651 O O . GLU A 1 88 ? -7.553 -5.842 -10.375 1.00 90.94 88 GLU A O 1
ATOM 656 N N . ALA A 1 89 ? -8.216 -4.808 -12.244 1.00 90.62 89 ALA A N 1
ATOM 657 C CA . ALA A 1 89 ? -9.656 -4.991 -12.006 1.00 90.62 89 ALA A CA 1
ATOM 658 C C . ALA A 1 89 ? -10.126 -4.597 -10.582 1.00 90.62 89 ALA A C 1
ATOM 660 O O . ALA A 1 89 ? -11.001 -5.240 -10.002 1.00 90.62 89 ALA A O 1
ATOM 661 N N . GLY A 1 90 ? -9.538 -3.536 -10.016 1.00 90.88 90 GLY A N 1
ATOM 662 C CA . GLY A 1 90 ? -9.858 -3.042 -8.672 1.00 90.88 90 GLY A CA 1
ATOM 663 C C . GLY A 1 90 ? -9.205 -3.819 -7.525 1.00 90.88 90 GLY A C 1
ATOM 664 O O . GLY A 1 90 ? -9.538 -3.572 -6.369 1.00 90.88 90 GLY A O 1
ATOM 665 N N . ARG A 1 91 ? -8.282 -4.736 -7.824 1.00 90.50 91 ARG A N 1
ATOM 666 C CA . ARG A 1 91 ? -7.479 -5.478 -6.847 1.00 90.50 91 ARG A CA 1
ATOM 667 C C . ARG A 1 91 ? -6.023 -5.042 -6.921 1.00 90.50 91 ARG A C 1
ATOM 669 O O . ARG A 1 91 ? -5.538 -4.711 -8.001 1.00 90.50 91 ARG A O 1
ATOM 676 N N . LEU A 1 92 ? -5.336 -5.076 -5.785 1.00 91.25 92 LEU A N 1
ATOM 677 C CA . LEU A 1 92 ? -3.885 -4.917 -5.742 1.00 91.25 92 LEU A CA 1
ATOM 678 C C . LEU A 1 92 ? -3.245 -6.280 -5.995 1.00 91.25 92 LEU A C 1
ATOM 680 O O . LEU A 1 92 ? -3.471 -7.218 -5.235 1.00 91.25 92 LEU A O 1
ATOM 684 N N . VAL A 1 93 ? -2.457 -6.388 -7.055 1.00 90.75 93 VAL A N 1
ATOM 685 C CA . VAL A 1 93 ? -1.747 -7.608 -7.432 1.00 90.75 93 VAL A CA 1
ATOM 686 C C . VAL A 1 93 ? -0.268 -7.408 -7.161 1.00 90.75 93 VAL A C 1
ATOM 688 O O . VAL A 1 93 ? 0.318 -6.448 -7.652 1.00 90.75 93 VAL A O 1
ATOM 691 N N . ILE A 1 94 ? 0.330 -8.309 -6.383 1.00 89.56 94 ILE A N 1
ATOM 692 C CA . ILE A 1 94 ? 1.745 -8.253 -6.012 1.00 89.56 94 ILE A CA 1
ATOM 693 C C . ILE A 1 94 ? 2.432 -9.536 -6.469 1.00 89.56 94 ILE A C 1
ATOM 695 O O . ILE A 1 94 ? 2.162 -10.620 -5.947 1.00 89.56 94 ILE A O 1
ATOM 699 N N . GLU A 1 95 ? 3.349 -9.424 -7.421 1.00 88.19 95 GLU A N 1
ATOM 700 C CA . GLU A 1 95 ? 4.225 -10.513 -7.832 1.00 88.19 95 GLU A CA 1
ATOM 701 C C . GLU A 1 95 ? 5.552 -10.448 -7.085 1.00 88.19 95 GLU A C 1
ATOM 703 O O . GLU A 1 95 ? 6.281 -9.466 -7.181 1.00 88.19 95 GLU A O 1
ATOM 708 N N . VAL A 1 96 ? 5.914 -11.505 -6.357 1.00 85.62 96 VAL A N 1
ATOM 709 C CA . VAL A 1 96 ? 7.109 -11.468 -5.498 1.00 85.62 96 VAL A CA 1
ATOM 710 C C . VAL A 1 96 ? 8.032 -12.664 -5.652 1.00 85.62 96 VAL A C 1
ATOM 712 O O . VAL A 1 96 ? 7.598 -13.814 -5.775 1.00 85.62 96 VAL A O 1
ATOM 715 N N . ALA A 1 97 ? 9.337 -12.402 -5.556 1.00 82.06 97 ALA A N 1
ATOM 716 C CA . ALA A 1 97 ? 10.355 -13.433 -5.397 1.00 82.06 97 ALA A CA 1
ATOM 717 C C . ALA A 1 97 ? 10.103 -14.318 -4.158 1.00 82.06 97 ALA A C 1
ATOM 719 O O . ALA A 1 97 ? 9.516 -13.893 -3.159 1.00 82.06 97 ALA A O 1
ATOM 720 N N . ARG A 1 98 ? 10.598 -15.565 -4.191 1.00 76.88 98 ARG A N 1
ATOM 721 C CA . ARG A 1 98 ? 10.312 -16.598 -3.171 1.00 76.88 98 ARG A CA 1
ATOM 722 C C . ARG A 1 98 ? 10.597 -16.161 -1.726 1.00 76.88 98 ARG A C 1
ATOM 724 O O . ARG A 1 98 ? 9.832 -16.517 -0.838 1.00 76.88 98 ARG A O 1
ATOM 731 N N . SER A 1 99 ? 11.688 -15.438 -1.480 1.00 73.69 99 SER A N 1
ATOM 732 C CA . SER A 1 99 ? 12.071 -14.973 -0.137 1.00 73.69 99 SER A CA 1
ATOM 733 C C . SER A 1 99 ? 11.112 -13.916 0.419 1.00 73.69 99 SER A C 1
ATOM 735 O O . SER A 1 99 ? 10.804 -13.931 1.609 1.00 73.69 99 SER A O 1
ATOM 737 N N . THR A 1 100 ? 10.617 -13.026 -0.440 1.00 76.06 100 THR A N 1
ATOM 738 C CA . THR A 1 100 ? 9.635 -11.995 -0.084 1.00 76.06 100 THR A CA 1
ATOM 739 C C . THR A 1 100 ? 8.238 -12.592 0.071 1.00 76.06 100 THR A C 1
ATOM 741 O O . THR A 1 100 ? 7.500 -12.182 0.964 1.00 76.06 100 THR A O 1
ATOM 744 N N . PHE A 1 101 ? 7.910 -13.624 -0.719 1.00 72.94 101 PHE A N 1
ATOM 745 C CA . PHE A 1 101 ? 6.636 -14.343 -0.632 1.00 72.94 101 PHE A CA 1
ATOM 746 C C . PHE A 1 101 ? 6.346 -14.845 0.780 1.00 72.94 101 PHE A C 1
ATOM 748 O O . PHE A 1 101 ? 5.246 -14.642 1.273 1.00 72.94 101 PHE A O 1
ATOM 755 N N . THR A 1 102 ? 7.325 -15.446 1.467 1.00 72.25 102 THR A N 1
ATOM 756 C CA . THR A 1 102 ? 7.117 -15.918 2.845 1.00 72.25 102 THR A CA 1
ATOM 757 C C . THR A 1 102 ? 6.741 -14.777 3.791 1.00 72.25 102 THR A C 1
ATOM 759 O O . THR A 1 102 ? 5.857 -14.961 4.615 1.00 72.25 102 THR A O 1
ATOM 762 N N . ARG A 1 103 ? 7.353 -13.592 3.669 1.00 71.81 103 ARG A N 1
ATOM 763 C CA . ARG A 1 103 ? 7.022 -12.446 4.536 1.00 71.81 103 ARG A CA 1
ATOM 764 C C . ARG A 1 103 ? 5.625 -11.902 4.252 1.00 71.81 103 ARG A C 1
ATOM 766 O O . A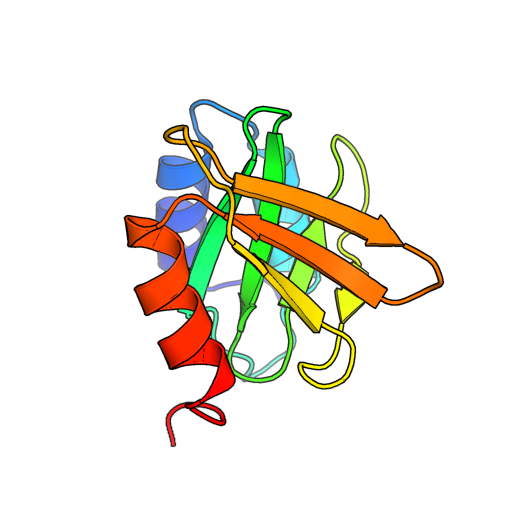RG A 1 103 ? 4.872 -11.665 5.185 1.00 71.81 103 ARG A O 1
ATOM 773 N N . LEU A 1 104 ? 5.264 -11.761 2.978 1.00 74.69 104 LEU A N 1
ATOM 774 C CA . LEU A 1 104 ? 3.931 -11.294 2.595 1.00 74.69 104 LEU A CA 1
ATOM 775 C C . LEU A 1 104 ? 2.833 -12.300 2.935 1.00 74.69 104 LEU A C 1
ATOM 777 O O . LEU A 1 104 ? 1.766 -11.902 3.384 1.00 74.69 104 LEU A O 1
ATOM 781 N N . ALA A 1 105 ? 3.106 -13.596 2.784 1.00 67.31 105 ALA A N 1
ATOM 782 C CA . ALA A 1 105 ? 2.204 -14.646 3.237 1.00 67.31 105 ALA A CA 1
ATOM 783 C C . ALA A 1 105 ? 1.982 -14.568 4.753 1.00 67.31 105 ALA A C 1
ATOM 785 O O . ALA A 1 105 ? 0.852 -14.703 5.192 1.00 67.31 105 ALA A O 1
ATOM 786 N N . VAL A 1 106 ? 3.016 -14.257 5.545 1.00 61.03 106 VAL A N 1
ATOM 787 C CA . VAL A 1 106 ? 2.866 -14.023 6.994 1.00 61.03 106 VAL A CA 1
ATOM 788 C C . VAL A 1 106 ? 1.983 -12.804 7.287 1.00 61.03 106 VAL A C 1
ATOM 790 O O . VAL A 1 106 ? 1.179 -12.862 8.209 1.00 61.03 106 VAL A O 1
ATOM 793 N N . VAL A 1 107 ? 2.072 -11.727 6.498 1.00 63.75 107 VAL A N 1
ATOM 794 C CA . VAL A 1 107 ? 1.173 -10.561 6.627 1.00 63.75 107 VAL A CA 1
ATOM 795 C C . VAL A 1 107 ? -0.268 -10.906 6.222 1.00 63.75 107 VAL A C 1
ATOM 797 O O . VAL A 1 107 ? -1.204 -10.387 6.813 1.00 63.75 107 VAL A O 1
ATOM 800 N N . ALA A 1 108 ? -0.467 -11.794 5.246 1.00 60.16 108 ALA A N 1
ATOM 801 C CA . ALA A 1 108 ? -1.798 -12.219 4.804 1.00 60.16 108 ALA A CA 1
ATOM 802 C C . ALA A 1 108 ? -2.443 -13.272 5.731 1.00 60.16 108 ALA A C 1
ATOM 804 O O . ALA A 1 108 ? -3.652 -13.246 5.948 1.00 60.16 108 ALA A O 1
ATOM 805 N N . GLU A 1 109 ? -1.652 -14.198 6.282 1.00 56.19 109 GLU A N 1
ATOM 806 C CA . GLU A 1 109 ? -2.095 -15.188 7.276 1.00 56.19 109 GLU A CA 1
ATOM 807 C C . GLU A 1 109 ? -2.282 -14.551 8.663 1.00 56.19 109 GLU A C 1
ATOM 809 O O . GLU A 1 109 ? -3.115 -14.998 9.453 1.00 56.19 109 GLU A O 1
ATOM 814 N N . GLY A 1 110 ? -1.536 -13.482 8.947 1.00 45.44 110 GLY A N 1
ATOM 815 C CA . GLY A 1 110 ? -1.679 -12.640 10.123 1.00 45.44 110 GLY A CA 1
ATOM 816 C C . GLY A 1 110 ? -2.622 -11.471 9.866 1.00 45.44 110 GLY A C 1
ATOM 817 O O . GLY A 1 110 ? -2.172 -10.364 9.581 1.00 45.44 110 GLY A O 1
ATOM 818 N N . ALA A 1 111 ? -3.925 -11.687 10.093 1.00 44.25 111 ALA A N 1
ATOM 819 C CA . ALA A 1 111 ? -4.810 -10.605 10.535 1.00 44.25 111 ALA A CA 1
ATOM 820 C C . ALA A 1 111 ? -4.058 -9.741 11.569 1.00 44.25 111 ALA A C 1
ATOM 822 O O . ALA A 1 111 ? -3.251 -10.286 12.330 1.00 44.25 111 ALA A O 1
ATOM 823 N N . PRO A 1 112 ? -4.243 -8.414 11.550 1.00 36.06 112 PRO A N 1
ATOM 824 C CA . PRO A 1 112 ? -3.239 -7.488 12.043 1.00 36.06 112 PRO A CA 1
ATOM 825 C C . PRO A 1 112 ? -2.732 -7.838 13.443 1.00 36.06 112 PRO A C 1
ATOM 827 O O . PRO A 1 112 ? -3.576 -8.171 14.272 1.00 36.06 112 PRO A O 1
ATOM 830 N N . PRO A 1 113 ? -1.411 -7.737 13.737 1.00 40.44 113 PRO A N 1
ATOM 831 C CA . PRO A 1 113 ? -0.902 -7.793 15.094 1.00 40.44 113 PRO A CA 1
ATOM 832 C C . PRO A 1 113 ? -1.813 -7.038 16.050 1.00 40.44 113 PRO A C 1
ATOM 834 O O . PRO A 1 113 ? -2.043 -5.840 15.889 1.00 40.44 113 PRO A O 1
ATOM 837 N N . SER A 1 114 ? -2.399 -7.810 16.955 1.00 39.19 114 SER A N 1
ATOM 838 C CA . SER A 1 114 ? -3.114 -7.348 18.137 1.00 39.19 114 SER A CA 1
ATOM 839 C C . SER A 1 114 ? -2.174 -6.653 19.106 1.00 39.19 114 SER A C 1
ATOM 841 O O . SER A 1 114 ? -1.051 -7.193 19.259 1.00 39.19 114 SER A O 1
#

Sequence (114 aa):
MALPLDDLRALVARLAPKGDRAADAVSAAVEEGEELREVLVDVDGEVVAFTDRRALFVAPDSAAQGFGYDAIDVRRRGDGLSVDAMVEAGRLVIEVARSTFTRLAVVAEGAPPS

Radius of gyration: 13.26 Å; chains: 1; bounding box: 27×32×30 Å

Foldseek 3Di:
DFDDPVVLVVVCVVCVVQDNVVSVLVRVPQDPPKAWDDWFAFPQSWIWIDILAFIWTDDVPGHTDTDGLVQEAEAEDPDDQGWDWDADPNGIYIYHYPVVSVVVVCVSVDNGDD

pLDDT: mean 78.34, std 14.25, range [36.06, 95.25]

Secondary structure (DSSP, 8-state):
-PPPHHHHHHHHHHHTTT-HHHHHHHHHHPPTTPPP-EEEE-TTS-EEEE-SS-EEEE-TTS--EEE-GGGEEEEE-SS-S-EEEEEETTEEEEEE-HHHHHHHHHHHHS----